Protein AF-A0AAV7K5H3-F1 (afdb_monomer_lite)

Secondary structure (DSSP, 8-state):
-HHHHHHTTSS-S--B-TTSPBPPEEEETTTTEEEEEE--GGG-EEEETTTTSTTTT--S-HHHHHHHHHHHHTT---HHHHHHHHT--HHHHHHHHHHHH--

Organism: NCBI:txid111878

Radius of gyration: 15.86 Å; chains: 1; bounding box: 35×27×41 Å

Sequence (103 aa):
MLTWFRKYGLLANVMRCTCRELIPEGPYPRHMSYIWRRTVACCKKTCSIRHGSFFEASNILFPIMFKFLYYWSEDLQAHMFLEKQLDWSPNTVVDWKNFMRDV

Structure (mmCIF, N/CA/C/O backbone):
data_AF-A0AAV7K5H3-F1
#
_entry.id   AF-A0AAV7K5H3-F1
#
loop_
_atom_site.group_PDB
_atom_site.id
_atom_site.type_symbol
_atom_site.label_atom_id
_atom_site.label_alt_id
_atom_sit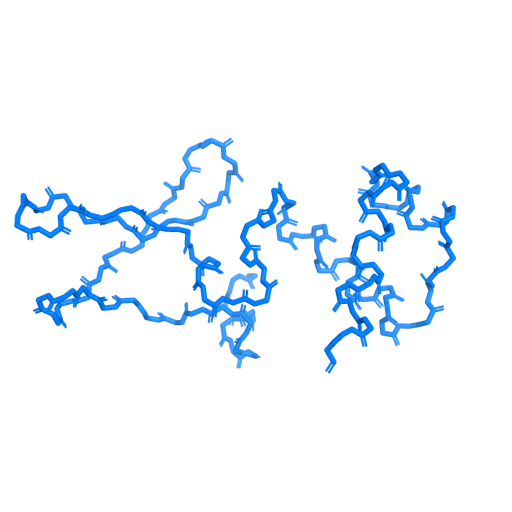e.label_comp_id
_atom_site.label_asym_id
_atom_site.label_entity_id
_atom_site.label_seq_id
_atom_site.pdbx_PDB_ins_code
_atom_site.Cartn_x
_atom_site.Cartn_y
_atom_site.Cartn_z
_atom_site.occupancy
_atom_site.B_iso_or_equiv
_atom_site.auth_seq_id
_atom_site.auth_comp_id
_atom_site.auth_asym_id
_atom_site.auth_atom_id
_atom_site.pdbx_PDB_model_num
ATOM 1 N N . MET A 1 1 ? 12.494 -10.062 7.025 1.00 56.97 1 MET A N 1
ATOM 2 C CA . MET A 1 1 ? 11.174 -9.417 6.821 1.00 56.97 1 MET A CA 1
ATOM 3 C C . MET A 1 1 ? 10.737 -9.468 5.354 1.00 56.97 1 MET A C 1
ATOM 5 O O . MET A 1 1 ? 9.693 -10.039 5.086 1.00 56.97 1 MET A O 1
ATOM 9 N N . LEU A 1 2 ? 11.533 -8.981 4.391 1.00 67.50 2 LEU A N 1
ATOM 10 C CA . LEU A 1 2 ? 11.190 -9.045 2.953 1.00 67.50 2 LEU A CA 1
ATOM 11 C C . LEU A 1 2 ? 10.973 -10.465 2.402 1.00 67.50 2 LEU A C 1
ATOM 13 O O . LEU A 1 2 ? 10.115 -10.672 1.551 1.00 67.50 2 LEU A O 1
ATOM 17 N N . THR A 1 3 ? 11.708 -11.448 2.923 1.00 70.56 3 THR A N 1
ATOM 18 C CA . THR A 1 3 ? 11.571 -12.869 2.563 1.00 70.56 3 THR A CA 1
ATOM 19 C C . THR A 1 3 ? 10.179 -13.434 2.853 1.00 70.56 3 THR A C 1
ATOM 21 O O . THR A 1 3 ? 9.683 -14.248 2.082 1.00 70.56 3 THR A O 1
ATOM 24 N N . TRP A 1 4 ? 9.519 -12.974 3.922 1.00 73.62 4 TRP A N 1
ATOM 25 C CA . TRP A 1 4 ? 8.156 -13.390 4.264 1.00 73.62 4 TRP A CA 1
ATOM 26 C C . TRP A 1 4 ? 7.157 -12.850 3.235 1.00 73.62 4 TRP A C 1
ATOM 28 O O . TRP A 1 4 ? 6.424 -13.622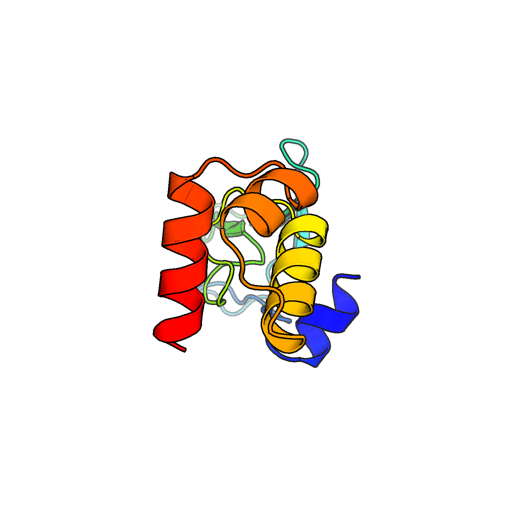 2.632 1.00 73.62 4 TRP A O 1
ATOM 38 N N . PHE A 1 5 ? 7.209 -11.549 2.932 1.00 72.06 5 PHE A N 1
ATOM 39 C CA . PHE A 1 5 ? 6.341 -10.931 1.920 1.00 72.06 5 PHE A CA 1
ATOM 40 C C . PHE A 1 5 ? 6.470 -11.590 0.541 1.00 72.06 5 PHE A C 1
ATOM 42 O O . PHE A 1 5 ? 5.481 -11.800 -0.152 1.00 72.06 5 PHE A O 1
ATOM 49 N N . ARG A 1 6 ? 7.695 -11.960 0.170 1.00 75.50 6 ARG A N 1
ATOM 50 C CA . ARG A 1 6 ? 8.014 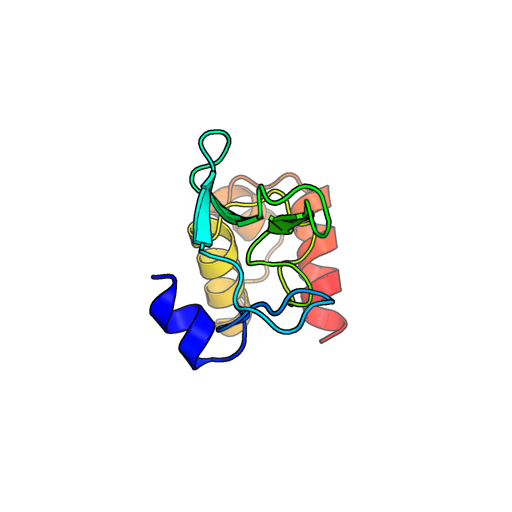-12.705 -1.050 1.00 75.50 6 ARG A CA 1
ATOM 51 C C . ARG A 1 6 ? 7.437 -14.119 -1.076 1.00 75.50 6 ARG A C 1
ATOM 53 O O . ARG A 1 6 ? 6.930 -14.550 -2.109 1.00 75.50 6 ARG A O 1
ATOM 60 N N . LYS A 1 7 ? 7.490 -14.827 0.058 1.00 78.06 7 LYS A N 1
ATOM 61 C CA . LYS A 1 7 ? 6.923 -16.175 0.212 1.00 78.06 7 LYS A CA 1
ATOM 62 C C . LYS A 1 7 ? 5.409 -16.184 -0.010 1.00 78.06 7 LYS A C 1
ATOM 64 O O . LYS A 1 7 ? 4.906 -17.107 -0.635 1.00 78.06 7 LYS A O 1
ATOM 69 N N . TYR A 1 8 ? 4.708 -15.158 0.469 1.00 75.94 8 TYR A N 1
ATOM 70 C CA . TYR A 1 8 ? 3.251 -15.035 0.337 1.00 75.94 8 TYR A CA 1
ATOM 71 C C . TYR A 1 8 ? 2.807 -14.269 -0.920 1.00 75.94 8 TYR A C 1
ATOM 73 O O . TYR A 1 8 ? 1.647 -13.892 -1.024 1.00 75.94 8 TYR A O 1
ATOM 81 N N . GLY A 1 9 ? 3.711 -14.012 -1.874 1.00 72.00 9 GLY A N 1
ATOM 82 C CA . GLY A 1 9 ? 3.367 -13.371 -3.150 1.00 72.00 9 GLY A CA 1
ATOM 83 C C . GLY A 1 9 ? 3.015 -11.881 -3.061 1.00 72.00 9 GLY A C 1
ATOM 84 O O . GLY A 1 9 ? 2.619 -11.287 -4.057 1.00 72.00 9 GLY A O 1
ATOM 85 N N . LEU A 1 10 ? 3.204 -11.246 -1.902 1.00 74.00 10 LEU A N 1
ATOM 86 C CA . LEU A 1 10 ? 2.895 -9.828 -1.683 1.00 74.00 10 LEU A CA 1
ATOM 87 C C . LEU A 1 10 ? 3.942 -8.879 -2.296 1.00 74.00 10 LEU A C 1
ATOM 89 O O . LEU A 1 10 ? 3.719 -7.671 -2.409 1.00 74.00 10 LEU A O 1
ATOM 93 N N . LEU A 1 11 ? 5.106 -9.416 -2.667 1.00 76.56 11 LEU A N 1
ATOM 94 C CA . LEU A 1 11 ? 6.174 -8.709 -3.366 1.00 76.56 11 LEU A CA 1
ATOM 95 C C . LEU A 1 11 ? 6.736 -9.563 -4.493 1.00 76.56 11 LEU A C 1
ATOM 97 O O . LEU A 1 11 ? 6.891 -10.777 -4.350 1.00 76.56 11 LEU A O 1
ATOM 101 N N . ALA A 1 12 ? 7.142 -8.902 -5.575 1.00 74.12 12 ALA A N 1
ATOM 102 C CA . ALA A 1 12 ? 7.842 -9.557 -6.664 1.00 74.12 12 ALA A CA 1
ATOM 103 C C . ALA A 1 12 ? 9.179 -10.148 -6.173 1.00 74.12 12 ALA A C 1
ATOM 105 O O . ALA A 1 12 ? 10.010 -9.472 -5.554 1.00 74.12 12 ALA A O 1
ATOM 106 N N . ASN A 1 13 ? 9.385 -11.430 -6.477 1.00 70.81 13 ASN A N 1
ATOM 107 C CA . ASN A 1 13 ? 10.644 -12.133 -6.223 1.00 70.81 13 ASN A CA 1
ATOM 108 C C . ASN A 1 13 ? 11.726 -11.756 -7.233 1.00 70.81 13 ASN A C 1
ATOM 110 O O . ASN A 1 13 ? 12.909 -11.745 -6.909 1.00 70.81 13 ASN A O 1
ATOM 114 N N . VAL A 1 14 ? 11.310 -11.467 -8.465 1.00 73.50 14 VAL A N 1
ATOM 115 C CA . VAL A 1 14 ? 12.200 -11.251 -9.596 1.00 73.50 14 VAL A CA 1
ATOM 116 C C . VAL A 1 14 ? 11.621 -10.159 -10.478 1.00 73.50 14 VAL A C 1
ATOM 118 O O . VAL A 1 14 ? 10.436 -10.200 -10.807 1.00 73.50 14 VAL A O 1
ATOM 121 N N . MET A 1 15 ? 12.466 -9.228 -10.920 1.00 74.06 15 MET A N 1
ATOM 122 C CA . MET A 1 15 ? 12.100 -8.261 -11.945 1.00 74.06 15 MET A CA 1
ATOM 123 C C . MET A 1 15 ? 12.974 -8.429 -13.183 1.00 74.06 15 MET A C 1
ATOM 125 O O . MET A 1 15 ? 14.205 -8.426 -13.106 1.00 74.06 15 MET A O 1
ATOM 129 N N . ARG A 1 16 ? 12.320 -8.587 -14.336 1.00 76.50 16 ARG A N 1
ATOM 130 C CA . ARG A 1 16 ? 12.981 -8.714 -15.636 1.00 76.50 16 ARG A CA 1
ATOM 131 C C . ARG A 1 16 ? 12.873 -7.410 -16.405 1.00 76.50 16 ARG A C 1
ATOM 133 O O . ARG A 1 16 ? 11.832 -6.754 -16.412 1.00 76.50 16 ARG A O 1
ATOM 140 N N . CYS A 1 17 ? 13.963 -7.041 -17.057 1.00 70.88 17 CYS A N 1
ATOM 141 C CA . CYS A 1 17 ? 13.977 -5.920 -17.979 1.00 70.88 17 CYS A CA 1
ATOM 142 C C . CYS A 1 17 ? 13.352 -6.313 -19.331 1.00 70.88 17 CYS A C 1
ATOM 144 O O . CYS A 1 17 ? 13.193 -7.495 -19.632 1.00 70.88 17 CYS A O 1
ATOM 146 N N . THR A 1 18 ? 13.057 -5.335 -20.187 1.00 72.88 18 THR A N 1
ATOM 147 C CA . THR A 1 18 ? 12.630 -5.553 -21.581 1.00 72.88 18 THR A CA 1
ATOM 148 C C . THR A 1 18 ? 13.646 -6.372 -22.382 1.00 72.88 18 THR A C 1
ATOM 150 O O . THR A 1 18 ? 13.260 -7.141 -23.256 1.00 72.88 18 THR A O 1
ATOM 153 N N . CYS A 1 19 ? 14.934 -6.306 -22.028 1.00 73.56 19 CYS A N 1
ATOM 154 C CA . CYS A 1 19 ? 15.981 -7.166 -22.590 1.00 73.56 19 CYS A CA 1
ATOM 155 C C . CYS A 1 19 ? 16.074 -8.564 -21.935 1.00 73.56 19 CYS A C 1
ATOM 157 O O . CYS A 1 19 ? 17.055 -9.269 -22.140 1.00 73.56 19 CYS A O 1
ATOM 159 N N . ARG A 1 20 ? 15.088 -8.954 -21.113 1.00 72.56 20 ARG A N 1
ATOM 160 C CA . ARG A 1 20 ? 14.949 -10.245 -20.402 1.00 72.56 20 ARG A CA 1
ATOM 161 C C . ARG A 1 20 ? 15.983 -10.562 -19.317 1.00 72.56 20 ARG A C 1
ATOM 163 O O . ARG A 1 20 ? 15.807 -11.557 -18.616 1.00 72.56 20 ARG A O 1
ATOM 170 N N . GLU A 1 21 ? 16.987 -9.717 -19.116 1.00 79.31 21 GLU A N 1
ATOM 171 C CA . GLU A 1 21 ? 17.922 -9.850 -17.995 1.00 79.31 21 GLU A CA 1
ATOM 172 C C . GLU A 1 21 ? 17.293 -9.470 -16.649 1.00 79.31 21 GLU A C 1
ATOM 174 O O . GLU A 1 21 ? 16.360 -8.659 -16.571 1.00 79.31 21 GLU A O 1
ATOM 179 N N . LEU A 1 22 ? 17.848 -10.055 -15.587 1.00 78.25 22 LEU A N 1
ATOM 180 C CA . LEU A 1 22 ? 17.491 -9.762 -14.204 1.00 78.25 22 LEU A CA 1
ATOM 181 C C . LEU A 1 22 ? 17.993 -8.371 -13.815 1.00 78.25 22 LEU A C 1
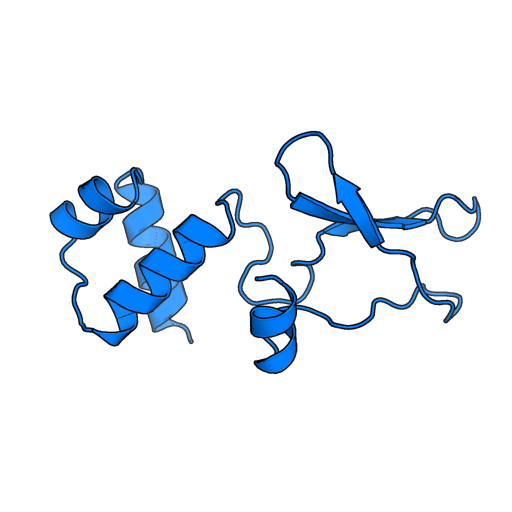ATOM 183 O O . LEU A 1 22 ? 19.142 -8.010 -14.071 1.00 78.25 22 LEU A O 1
ATOM 187 N N . ILE A 1 23 ? 17.125 -7.584 -13.185 1.00 80.12 23 ILE A N 1
ATOM 188 C CA . ILE A 1 23 ? 17.512 -6.298 -12.608 1.00 80.12 23 ILE A CA 1
ATOM 189 C C . ILE A 1 23 ? 18.010 -6.564 -11.182 1.00 80.12 23 ILE A C 1
ATOM 191 O O . ILE A 1 23 ? 17.288 -7.210 -10.427 1.00 80.12 23 ILE A O 1
ATOM 195 N N . PRO A 1 24 ? 19.206 -6.095 -10.784 1.00 79.50 24 PRO A N 1
ATOM 196 C CA . PRO A 1 24 ? 19.653 -6.232 -9.405 1.00 79.50 24 PRO A CA 1
ATOM 197 C C . PRO A 1 24 ? 18.823 -5.337 -8.475 1.00 79.50 24 PRO A C 1
ATOM 199 O O . PRO A 1 24 ? 18.441 -4.211 -8.823 1.00 79.50 24 PRO A O 1
ATOM 202 N N . GLU A 1 25 ? 18.547 -5.850 -7.280 1.00 81.00 25 GLU A N 1
ATOM 203 C CA . GLU A 1 25 ? 17.956 -5.074 -6.195 1.00 81.00 25 GLU A CA 1
ATOM 204 C C . GLU A 1 25 ? 19.035 -4.321 -5.419 1.00 81.00 25 GLU A C 1
ATOM 206 O O . GLU A 1 25 ? 20.158 -4.796 -5.252 1.00 81.00 25 GLU A O 1
ATOM 211 N N . GLY A 1 26 ? 18.688 -3.136 -4.930 1.00 78.31 26 GLY A N 1
ATOM 212 C CA . GLY A 1 26 ? 19.560 -2.354 -4.068 1.00 78.31 26 GLY A CA 1
ATOM 213 C C . GLY A 1 26 ? 18.772 -1.531 -3.053 1.00 78.31 26 GLY A C 1
ATOM 214 O O . GLY A 1 26 ? 17.593 -1.227 -3.278 1.00 78.31 26 GLY A O 1
ATOM 215 N N . PRO A 1 27 ? 19.409 -1.154 -1.933 1.00 75.19 27 PRO A N 1
ATOM 216 C CA . PRO A 1 27 ? 18.801 -0.267 -0.957 1.00 75.19 27 PRO A CA 1
ATOM 217 C C . PRO A 1 27 ? 18.575 1.119 -1.571 1.00 75.19 27 PRO A C 1
ATOM 219 O O . PRO A 1 27 ? 19.432 1.670 -2.267 1.00 75.19 27 PRO A O 1
ATOM 222 N N . TYR A 1 28 ? 17.411 1.699 -1.298 1.00 73.19 28 TYR A N 1
ATOM 223 C CA . TYR A 1 28 ? 17.076 3.066 -1.657 1.00 73.19 28 TYR A CA 1
ATOM 224 C C . TYR A 1 28 ? 17.297 3.980 -0.446 1.00 73.19 28 TYR A C 1
ATOM 226 O O . TYR A 1 28 ? 16.608 3.840 0.570 1.00 73.19 28 TYR A O 1
ATOM 234 N N . PRO A 1 29 ? 18.225 4.947 -0.537 1.00 62.78 29 PRO A N 1
ATOM 235 C CA . PRO A 1 29 ? 18.697 5.698 0.627 1.00 62.78 29 PRO A CA 1
ATOM 236 C C . PRO A 1 29 ? 17.629 6.600 1.255 1.00 62.78 29 PRO A C 1
ATOM 238 O O . PRO A 1 29 ? 17.764 6.992 2.406 1.00 62.78 29 PRO A O 1
ATOM 241 N N . ARG A 1 30 ? 16.561 6.933 0.521 1.00 60.56 30 ARG A N 1
ATOM 242 C CA . ARG A 1 30 ? 15.606 7.964 0.941 1.00 60.56 30 ARG A CA 1
ATOM 243 C C . ARG A 1 30 ? 14.537 7.468 1.929 1.00 60.56 30 ARG A C 1
ATOM 245 O O . ARG A 1 30 ? 13.984 8.289 2.645 1.00 60.56 30 ARG A O 1
ATOM 252 N N . HIS A 1 31 ? 14.253 6.159 1.986 1.00 58.41 31 HIS A N 1
ATOM 253 C CA . HIS A 1 31 ? 13.131 5.618 2.783 1.00 58.41 31 HIS A CA 1
ATOM 254 C C . HIS A 1 31 ? 13.363 4.217 3.381 1.00 58.41 31 HIS A C 1
ATOM 256 O O . HIS A 1 31 ? 12.392 3.524 3.676 1.00 58.41 31 HIS A O 1
ATOM 262 N N . MET A 1 32 ? 14.614 3.742 3.500 1.00 57.34 32 MET A N 1
ATOM 263 C CA . MET A 1 32 ? 14.900 2.331 3.856 1.00 57.34 32 MET A CA 1
ATOM 264 C C . MET A 1 32 ? 14.106 1.324 2.993 1.00 57.34 32 MET A C 1
ATOM 266 O O . MET A 1 32 ? 13.793 0.208 3.409 1.00 57.34 32 MET A O 1
ATOM 270 N N . SER A 1 33 ? 13.737 1.737 1.782 1.00 66.81 33 SER A N 1
ATOM 271 C CA . SER A 1 33 ? 13.017 0.915 0.822 1.00 66.81 33 SER A CA 1
ATOM 272 C C . SER A 1 33 ? 14.016 0.242 -0.111 1.00 66.81 33 SER A C 1
ATOM 274 O O . SER A 1 33 ? 15.198 0.575 -0.124 1.00 66.81 33 SER A O 1
ATOM 276 N N . TYR A 1 34 ? 13.563 -0.742 -0.878 1.00 78.00 34 TYR A N 1
ATOM 277 C CA . TYR A 1 34 ? 14.395 -1.420 -1.867 1.00 78.00 34 TYR A CA 1
ATOM 278 C C . TYR A 1 34 ? 13.893 -1.052 -3.257 1.00 78.00 34 TYR A C 1
ATOM 280 O O . TYR A 1 34 ? 12.690 -0.873 -3.476 1.00 78.00 34 TYR A O 1
ATOM 288 N N . ILE A 1 35 ? 14.818 -0.930 -4.201 1.00 83.12 35 ILE A N 1
ATOM 289 C CA . ILE A 1 35 ? 14.510 -0.643 -5.598 1.00 83.12 35 ILE A CA 1
ATOM 290 C C . ILE A 1 35 ? 15.187 -1.657 -6.507 1.00 83.12 35 ILE A C 1
ATOM 292 O O . ILE A 1 35 ? 16.303 -2.105 -6.253 1.00 83.12 35 ILE A O 1
ATOM 296 N N . TRP A 1 36 ? 14.519 -1.957 -7.608 1.00 82.38 36 TRP A N 1
ATOM 297 C CA . TRP A 1 36 ? 15.119 -2.566 -8.779 1.00 82.38 36 TRP A CA 1
ATOM 298 C C . TRP A 1 36 ? 15.746 -1.448 -9.603 1.00 82.38 36 TRP A C 1
ATOM 300 O O . TRP A 1 36 ? 15.034 -0.556 -10.083 1.00 82.38 36 TRP A O 1
ATOM 310 N N . ARG A 1 37 ? 17.074 -1.465 -9.747 1.00 81.25 37 ARG A N 1
ATOM 311 C CA . ARG A 1 37 ? 17.801 -0.434 -10.494 1.00 81.25 37 ARG A CA 1
ATOM 312 C C . ARG A 1 37 ? 18.680 -1.058 -11.559 1.00 81.25 37 ARG A C 1
ATOM 314 O O . ARG A 1 37 ? 19.575 -1.839 -11.261 1.00 81.25 37 ARG A O 1
ATOM 321 N N . ARG A 1 38 ? 18.493 -0.613 -12.799 1.00 80.38 38 ARG A N 1
ATOM 322 C CA . ARG A 1 38 ? 19.408 -0.901 -13.905 1.00 80.38 38 ARG A CA 1
ATOM 323 C C . ARG A 1 38 ? 20.000 0.391 -14.447 1.00 80.38 38 ARG A C 1
ATOM 325 O O . ARG A 1 38 ? 19.279 1.352 -14.707 1.00 80.38 38 ARG A O 1
ATOM 332 N N . THR A 1 39 ? 21.320 0.416 -14.599 1.00 77.62 39 THR A N 1
ATOM 333 C CA . THR A 1 39 ? 22.094 1.593 -15.034 1.00 77.62 39 THR A CA 1
ATOM 334 C C . THR A 1 39 ? 22.507 1.546 -16.505 1.00 77.62 39 THR A C 1
ATOM 336 O O . THR A 1 39 ? 22.963 2.559 -17.027 1.00 77.62 39 THR A O 1
ATOM 339 N N . VAL A 1 40 ? 22.318 0.410 -17.183 1.00 80.12 40 VAL A N 1
ATOM 340 C CA . VAL A 1 40 ? 22.664 0.225 -18.600 1.00 80.12 40 VAL A CA 1
ATOM 341 C C . VAL A 1 40 ? 21.808 1.140 -19.481 1.00 80.12 40 VAL A C 1
ATOM 343 O O . VAL A 1 40 ? 20.583 1.120 -19.376 1.00 80.12 40 VAL A O 1
ATOM 346 N N . ALA A 1 41 ? 22.442 1.917 -20.365 1.00 75.62 41 ALA A N 1
ATOM 347 C CA . ALA A 1 41 ? 21.790 2.965 -21.159 1.00 75.62 41 ALA A CA 1
ATOM 348 C C . ALA A 1 41 ? 20.596 2.465 -21.992 1.00 75.62 41 ALA A C 1
ATOM 350 O O . ALA A 1 41 ? 19.566 3.131 -22.036 1.00 75.62 41 ALA A O 1
ATOM 351 N N . CYS A 1 42 ? 20.684 1.264 -22.576 1.00 73.81 42 CYS A N 1
ATOM 352 C CA . CYS A 1 42 ? 19.615 0.685 -23.398 1.00 73.81 42 CYS A CA 1
ATOM 353 C C . CYS A 1 42 ? 18.355 0.284 -22.610 1.00 73.81 42 CYS A C 1
ATOM 355 O O . CYS A 1 42 ? 17.343 -0.074 -23.204 1.00 73.81 42 CYS A O 1
ATOM 357 N N . CYS A 1 43 ? 18.416 0.284 -21.277 1.00 72.44 43 CYS A N 1
ATOM 358 C CA . CYS A 1 43 ? 17.416 -0.328 -20.407 1.00 72.44 43 CYS A CA 1
ATOM 359 C C . CYS A 1 43 ? 17.382 0.328 -19.016 1.00 72.44 43 CYS A C 1
ATOM 361 O O . CYS A 1 43 ? 17.105 -0.328 -18.004 1.00 72.44 43 CYS A O 1
ATOM 363 N N . LYS A 1 44 ? 17.722 1.617 -18.948 1.00 78.25 44 LYS A N 1
ATOM 364 C CA . LYS A 1 44 ? 17.817 2.361 -17.695 1.00 78.25 44 LYS A CA 1
ATOM 365 C C . LYS A 1 44 ? 16.429 2.457 -17.069 1.00 78.25 44 LYS A C 1
ATOM 367 O O . LYS A 1 44 ? 15.569 3.185 -17.558 1.00 78.25 44 LYS A O 1
ATOM 372 N N . LYS A 1 45 ? 16.212 1.717 -15.983 1.00 77.38 45 LYS A N 1
ATOM 373 C CA . LYS A 1 45 ? 14.938 1.684 -15.262 1.00 77.38 45 LYS A CA 1
ATOM 374 C C . LYS A 1 45 ? 15.201 1.633 -13.765 1.00 77.38 45 LYS A C 1
ATOM 376 O O . LYS A 1 45 ? 16.060 0.882 -13.301 1.00 77.38 45 LYS A O 1
ATOM 381 N N . THR A 1 46 ? 14.440 2.435 -13.033 1.00 79.38 46 THR A N 1
ATOM 382 C CA . THR A 1 46 ? 14.374 2.402 -11.575 1.00 79.38 46 THR A CA 1
ATOM 383 C C . THR A 1 46 ? 12.922 2.192 -11.198 1.00 79.38 46 THR A C 1
ATOM 385 O O . THR A 1 46 ? 12.058 2.94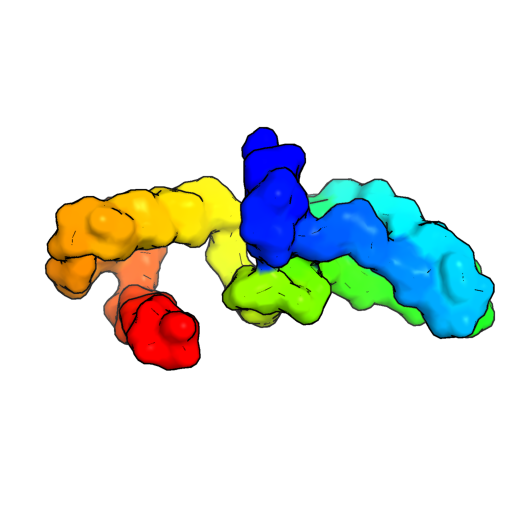5 -11.637 1.00 79.38 46 THR A O 1
ATOM 388 N N . CYS A 1 47 ? 12.647 1.168 -10.407 1.00 78.31 47 CYS A N 1
ATOM 389 C CA . CYS A 1 47 ? 11.297 0.849 -9.962 1.00 78.31 47 CYS A CA 1
ATOM 390 C C . CYS A 1 47 ? 11.339 0.300 -8.539 1.00 78.31 47 CYS A C 1
ATOM 392 O O . CYS A 1 47 ? 12.327 -0.300 -8.120 1.00 78.31 47 CYS A O 1
ATOM 394 N N . SER A 1 48 ? 10.278 0.549 -7.776 1.00 78.75 48 SER A N 1
ATOM 395 C CA . SER A 1 48 ? 10.147 0.021 -6.417 1.00 78.75 48 SER A CA 1
ATOM 396 C C . SER A 1 48 ? 10.005 -1.498 -6.450 1.00 78.75 48 SER A C 1
ATOM 398 O O . SER A 1 48 ? 9.381 -2.035 -7.365 1.00 78.75 48 SER A O 1
ATOM 400 N N . ILE A 1 49 ? 10.493 -2.195 -5.419 1.00 79.62 49 ILE A N 1
ATOM 401 C CA . ILE A 1 49 ? 10.189 -3.627 -5.242 1.00 79.62 49 ILE A CA 1
ATOM 402 C C . ILE A 1 49 ? 8.690 -3.916 -5.066 1.00 79.62 49 ILE A C 1
ATOM 404 O O . ILE A 1 49 ? 8.272 -5.063 -5.185 1.00 79.62 49 ILE A O 1
ATOM 408 N N . ARG A 1 50 ? 7.900 -2.874 -4.780 1.00 76.88 50 ARG A N 1
ATOM 409 C CA . ARG A 1 50 ? 6.438 -2.909 -4.639 1.00 76.88 50 ARG A CA 1
ATOM 410 C C . ARG A 1 50 ? 5.692 -2.794 -5.968 1.00 76.88 50 ARG A C 1
ATOM 412 O O . ARG A 1 50 ? 4.477 -2.886 -5.977 1.00 76.88 50 ARG A O 1
ATOM 419 N N . HIS A 1 51 ? 6.390 -2.511 -7.065 1.00 78.00 51 HIS A N 1
ATOM 420 C CA . HIS A 1 51 ? 5.746 -2.331 -8.363 1.00 78.00 51 HIS A CA 1
ATOM 421 C C . HIS A 1 51 ? 5.065 -3.631 -8.814 1.00 78.00 51 HIS A C 1
ATOM 423 O O . HIS A 1 51 ? 5.695 -4.690 -8.778 1.00 78.00 51 HIS A O 1
ATOM 429 N N . GLY A 1 52 ? 3.801 -3.545 -9.233 1.00 71.00 52 GLY A N 1
ATOM 430 C CA . GLY A 1 52 ? 2.965 -4.691 -9.584 1.00 71.00 52 GLY A CA 1
ATOM 431 C C . GLY A 1 52 ? 2.489 -5.510 -8.382 1.00 71.00 52 GLY A C 1
ATOM 432 O O . GLY A 1 52 ? 2.158 -6.682 -8.548 1.00 71.00 52 GLY A O 1
ATOM 433 N N . SER A 1 53 ? 2.511 -4.944 -7.173 1.00 76.56 53 SER A N 1
ATOM 434 C CA . SER A 1 53 ? 2.061 -5.612 -5.950 1.00 76.56 53 SER A CA 1
ATOM 435 C C . SER A 1 53 ? 1.000 -4.788 -5.225 1.00 76.56 53 SER A C 1
ATOM 437 O O . SER A 1 53 ? 0.823 -3.605 -5.502 1.00 76.56 53 SER A O 1
ATOM 439 N N . PHE A 1 54 ? 0.315 -5.401 -4.256 1.00 73.19 54 PHE A N 1
ATOM 440 C CA . PHE A 1 54 ? -0.688 -4.721 -3.427 1.00 73.19 54 PHE A CA 1
ATOM 441 C C . PHE A 1 54 ? -0.152 -3.449 -2.739 1.00 73.19 54 PHE A C 1
ATOM 443 O O . PHE A 1 54 ? -0.899 -2.522 -2.454 1.00 73.19 54 PHE A O 1
ATOM 450 N N . PHE A 1 55 ? 1.161 -3.369 -2.500 1.00 76.31 55 PHE A N 1
ATOM 451 C CA . PHE A 1 55 ? 1.796 -2.218 -1.854 1.00 76.31 55 PHE A CA 1
ATOM 452 C C . PHE A 1 55 ? 2.276 -1.146 -2.841 1.00 76.31 55 PHE A C 1
ATOM 454 O O . PHE A 1 55 ? 3.054 -0.262 -2.459 1.00 76.31 55 PHE A O 1
ATOM 461 N N . GLU A 1 56 ? 1.899 -1.242 -4.114 1.00 76.81 56 GLU A N 1
ATOM 462 C CA . GLU A 1 56 ? 2.295 -0.278 -5.131 1.00 76.81 56 GLU A CA 1
ATOM 463 C C . GLU A 1 56 ? 1.852 1.149 -4.762 1.00 76.81 56 GLU A C 1
ATOM 465 O O . GLU A 1 56 ? 0.826 1.358 -4.125 1.00 76.81 56 GLU A O 1
ATOM 470 N N . ALA A 1 57 ? 2.683 2.139 -5.107 1.00 71.56 57 ALA A N 1
ATOM 471 C CA . ALA A 1 57 ? 2.470 3.573 -4.863 1.00 71.56 57 ALA A CA 1
ATOM 472 C C . ALA A 1 57 ? 2.279 4.021 -3.396 1.00 71.56 57 ALA A C 1
ATOM 474 O O . ALA A 1 57 ? 2.238 5.220 -3.129 1.00 71.56 57 ALA A O 1
ATOM 475 N N . SER A 1 58 ? 2.238 3.107 -2.425 1.00 77.56 58 SER A N 1
ATOM 476 C CA . SER A 1 58 ? 2.113 3.495 -1.027 1.00 77.56 58 SER A CA 1
ATOM 477 C C . SER A 1 58 ? 3.427 4.052 -0.478 1.00 77.56 58 SER A C 1
ATOM 479 O O . SER A 1 58 ? 4.481 3.409 -0.547 1.00 77.56 58 SER A O 1
ATOM 481 N N . ASN A 1 59 ? 3.347 5.232 0.139 1.00 76.12 59 ASN A N 1
ATOM 482 C CA . ASN A 1 59 ? 4.468 5.898 0.810 1.00 76.12 59 ASN A CA 1
ATOM 483 C C . ASN A 1 59 ? 4.728 5.372 2.233 1.00 76.12 59 ASN A C 1
ATOM 485 O O . ASN A 1 59 ? 5.603 5.876 2.932 1.00 76.12 59 ASN A O 1
ATOM 489 N N . ILE A 1 60 ? 3.995 4.344 2.670 1.00 82.31 60 ILE A N 1
ATOM 490 C CA . ILE A 1 60 ? 4.079 3.821 4.036 1.00 82.31 60 ILE A CA 1
ATOM 491 C C . ILE A 1 60 ? 5.212 2.795 4.158 1.00 82.31 60 ILE A C 1
ATOM 493 O O . ILE A 1 60 ? 5.516 2.045 3.226 1.00 82.31 60 ILE A O 1
ATOM 497 N N . LEU A 1 61 ? 5.877 2.742 5.311 1.00 80.38 61 LEU A N 1
ATOM 498 C CA . LEU A 1 61 ? 6.928 1.761 5.580 1.00 80.38 61 LEU A CA 1
ATOM 499 C C . LEU A 1 61 ? 6.344 0.349 5.748 1.00 80.38 61 LEU A C 1
ATOM 501 O O . LEU A 1 61 ? 5.309 0.169 6.386 1.00 80.38 61 LEU A O 1
ATOM 505 N N . PHE A 1 62 ? 7.051 -0.670 5.245 1.00 77.88 62 PHE A N 1
ATOM 506 C CA . PHE A 1 62 ? 6.610 -2.075 5.320 1.00 77.88 62 PHE A CA 1
ATOM 507 C C . PHE A 1 62 ? 6.204 -2.553 6.725 1.00 77.88 62 PHE A C 1
ATOM 509 O O . PHE A 1 62 ? 5.177 -3.220 6.827 1.00 77.88 62 PHE A O 1
ATOM 516 N N . PRO A 1 63 ? 6.938 -2.231 7.812 1.00 82.00 63 PRO A N 1
ATOM 517 C CA . PRO A 1 63 ? 6.539 -2.655 9.152 1.00 82.00 63 PRO A CA 1
ATOM 518 C C . PRO A 1 63 ? 5.187 -2.081 9.586 1.00 82.00 63 PRO A C 1
ATOM 520 O O . PRO A 1 63 ? 4.430 -2.755 10.276 1.00 82.00 63 PRO A O 1
ATOM 523 N N . ILE A 1 64 ? 4.872 -0.851 9.172 1.00 86.12 64 ILE A N 1
ATOM 524 C CA . ILE A 1 64 ? 3.613 -0.184 9.522 1.00 86.12 64 ILE A CA 1
ATOM 525 C C . ILE A 1 64 ? 2.461 -0.802 8.723 1.00 86.12 64 ILE A C 1
ATOM 527 O O . ILE A 1 64 ? 1.427 -1.130 9.293 1.00 86.12 64 ILE A O 1
ATOM 531 N N . MET A 1 65 ? 2.677 -1.068 7.430 1.00 85.81 65 MET A N 1
ATOM 532 C CA . MET A 1 65 ? 1.720 -1.807 6.595 1.00 85.81 65 MET A CA 1
ATOM 533 C C . MET A 1 65 ? 1.418 -3.195 7.177 1.00 85.81 65 MET A C 1
ATOM 535 O O . MET A 1 65 ? 0.269 -3.616 7.225 1.00 85.81 65 MET A O 1
ATOM 539 N N . PHE A 1 66 ? 2.446 -3.903 7.658 1.00 85.06 66 PHE A N 1
ATOM 540 C CA . PHE A 1 66 ? 2.280 -5.219 8.274 1.00 85.06 66 PHE A CA 1
ATOM 541 C C . PHE A 1 66 ? 1.452 -5.160 9.560 1.00 85.06 66 PHE A C 1
ATOM 543 O O . PHE A 1 66 ? 0.572 -5.993 9.755 1.00 85.06 66 PHE A O 1
ATOM 550 N N . LYS A 1 67 ? 1.699 -4.161 10.418 1.00 90.06 67 LYS A N 1
ATOM 551 C CA . LYS A 1 67 ? 0.880 -3.935 11.617 1.00 90.06 67 LYS A CA 1
ATOM 552 C C . LYS A 1 67 ? -0.580 -3.683 11.257 1.00 90.06 67 LYS A C 1
ATOM 554 O O . LYS A 1 67 ? -1.454 -4.267 11.881 1.00 90.06 67 LYS A O 1
ATOM 559 N N . PHE A 1 68 ? -0.836 -2.863 10.239 1.00 90.94 68 PHE A N 1
ATOM 560 C CA . PHE A 1 68 ? -2.194 -2.634 9.754 1.00 90.94 68 PHE A CA 1
ATOM 561 C C . PHE A 1 68 ? -2.865 -3.936 9.298 1.00 90.94 68 PHE A C 1
ATOM 563 O O . PHE A 1 68 ? -3.973 -4.220 9.736 1.00 90.94 68 PHE A O 1
ATOM 570 N N . LEU A 1 69 ? -2.186 -4.752 8.483 1.00 89.06 69 LEU A N 1
ATOM 571 C CA . LEU A 1 69 ? -2.719 -6.042 8.024 1.00 89.06 69 LEU A CA 1
ATOM 572 C C . LEU A 1 69 ? -3.029 -6.990 9.188 1.00 89.06 69 LEU A C 1
ATOM 574 O O . LEU A 1 69 ? -4.055 -7.659 9.169 1.00 89.06 69 LEU A O 1
ATOM 578 N N . TYR A 1 70 ? -2.169 -7.012 10.207 1.00 90.81 70 TYR A N 1
ATOM 579 C CA . TYR A 1 70 ? -2.398 -7.782 11.426 1.00 90.81 70 TYR A CA 1
ATOM 580 C C . TYR A 1 70 ? -3.633 -7.290 12.197 1.00 90.81 70 TYR A C 1
ATOM 582 O O . TYR A 1 70 ? -4.482 -8.084 12.586 1.00 90.81 70 TYR A O 1
ATOM 590 N N . TYR A 1 71 ? -3.786 -5.976 12.389 1.00 92.56 71 TYR A N 1
ATOM 591 C CA . TYR A 1 71 ? -4.985 -5.433 13.035 1.00 92.56 71 TYR A CA 1
ATOM 592 C C . TYR A 1 71 ? -6.247 -5.700 12.216 1.00 92.56 71 TYR A C 1
ATOM 594 O O . TYR A 1 71 ? -7.293 -5.994 12.785 1.00 92.56 71 TYR A O 1
ATOM 602 N N . TRP A 1 72 ? -6.145 -5.643 10.889 1.00 90.62 72 TRP A N 1
ATOM 603 C CA . TRP A 1 72 ? -7.247 -5.971 9.999 1.00 90.62 72 TRP A CA 1
ATOM 604 C C . TRP A 1 72 ? -7.691 -7.430 10.142 1.00 90.62 72 TRP A C 1
ATOM 606 O O . TRP A 1 72 ? -8.893 -7.677 10.220 1.00 90.62 72 TRP A O 1
ATOM 616 N N . SER A 1 73 ? -6.750 -8.382 10.213 1.00 89.88 73 SER A N 1
ATOM 617 C CA . SER A 1 73 ? -7.067 -9.811 10.365 1.00 89.88 73 SER A CA 1
ATOM 618 C C . SER A 1 73 ? -7.679 -10.166 11.719 1.00 89.88 73 SER A C 1
ATOM 620 O O . SER A 1 73 ? -8.429 -11.130 11.803 1.00 89.88 73 SER A O 1
ATOM 622 N N . GLU A 1 74 ? -7.386 -9.385 12.759 1.00 92.75 74 GLU A N 1
ATOM 623 C CA . GLU A 1 74 ? -7.943 -9.544 14.111 1.00 92.75 74 GLU A CA 1
ATOM 624 C C . GLU A 1 74 ? -9.246 -8.742 14.321 1.00 92.75 74 GLU A C 1
ATOM 626 O O . GLU A 1 74 ? -9.696 -8.569 15.450 1.00 92.75 74 GLU A O 1
ATOM 631 N N . ASP A 1 75 ? -9.831 -8.194 13.249 1.00 90.56 75 ASP A N 1
ATOM 632 C CA . ASP A 1 75 ? -11.024 -7.331 13.274 1.00 90.56 75 ASP A CA 1
ATOM 633 C C . ASP A 1 75 ? -10.878 -6.061 14.153 1.00 90.56 75 ASP A C 1
ATOM 635 O O . ASP A 1 75 ? -11.839 -5.400 14.552 1.00 90.56 75 ASP A O 1
ATOM 639 N N . LEU A 1 76 ? -9.636 -5.635 14.409 1.00 91.62 76 LEU A N 1
ATOM 640 C CA . LEU A 1 76 ? -9.286 -4.425 15.159 1.00 91.62 76 LEU A CA 1
ATOM 641 C C . LEU A 1 76 ? -9.283 -3.193 14.241 1.00 91.62 76 LEU A C 1
ATOM 643 O O . LEU A 1 76 ? -8.282 -2.492 14.082 1.00 91.62 76 LEU A O 1
ATOM 647 N N . GLN A 1 77 ? -10.426 -2.922 13.614 1.00 89.06 77 GLN A N 1
ATOM 648 C CA . GLN A 1 77 ? -10.548 -1.945 12.524 1.00 89.06 77 GLN A CA 1
ATOM 649 C C . GLN A 1 77 ? -11.119 -0.584 12.956 1.00 89.06 77 GLN A C 1
ATOM 651 O O . GLN A 1 77 ? -11.507 0.238 12.110 1.00 89.06 77 GLN A O 1
ATOM 656 N N . ALA A 1 78 ? -11.219 -0.332 14.265 1.00 92.00 78 ALA A N 1
ATOM 657 C CA . ALA A 1 78 ? -11.734 0.926 14.796 1.00 92.00 78 ALA A CA 1
ATOM 658 C C . ALA A 1 78 ? -10.865 2.107 14.329 1.00 92.00 78 ALA A C 1
ATOM 660 O O . ALA A 1 78 ? -9.642 2.078 14.437 1.00 92.00 78 ALA A O 1
ATOM 661 N N . HIS A 1 79 ? -11.502 3.160 13.810 1.00 89.81 79 HIS A N 1
ATOM 662 C CA . HIS A 1 79 ? -10.802 4.262 13.137 1.00 89.81 79 HIS A CA 1
ATOM 663 C C . HIS A 1 79 ? -9.776 4.948 14.052 1.00 89.81 79 HIS A C 1
ATOM 665 O O . HIS A 1 79 ? -8.586 4.946 13.753 1.00 89.81 79 HIS A O 1
ATOM 671 N N . MET A 1 80 ? -10.219 5.395 15.233 1.00 90.25 80 MET A N 1
ATOM 672 C CA . MET A 1 80 ? -9.358 6.019 16.249 1.00 90.25 80 MET A CA 1
ATOM 673 C C . MET A 1 80 ? -8.246 5.088 16.759 1.00 90.25 80 MET A C 1
ATOM 675 O O . MET A 1 80 ? -7.180 5.549 17.162 1.00 90.25 80 MET A O 1
ATOM 679 N N . PHE A 1 81 ? -8.484 3.771 16.761 1.00 92.31 81 PHE A N 1
ATOM 680 C CA . PHE A 1 81 ? -7.465 2.798 17.148 1.00 92.31 81 PHE A CA 1
ATOM 681 C C . PHE A 1 81 ? -6.346 2.748 16.104 1.00 92.31 81 PHE A C 1
ATOM 683 O O . PHE A 1 81 ? -5.176 2.853 16.463 1.00 92.31 81 PHE A O 1
ATOM 690 N N . LEU A 1 82 ? -6.702 2.644 14.822 1.00 92.38 82 LEU A N 1
ATOM 691 C CA . LEU A 1 82 ? -5.740 2.571 13.725 1.00 92.38 82 LEU A CA 1
ATOM 692 C C . LEU A 1 82 ? -4.928 3.861 13.583 1.00 92.38 82 LEU A C 1
ATOM 694 O O . LEU A 1 82 ? -3.709 3.774 13.461 1.00 92.38 82 LEU A O 1
ATOM 698 N N . GLU A 1 83 ? -5.564 5.033 13.675 1.00 92.00 83 GLU A N 1
ATOM 699 C CA . GLU A 1 83 ? -4.857 6.324 13.680 1.00 92.00 83 GLU A CA 1
ATOM 700 C C . GLU A 1 83 ? -3.784 6.360 14.770 1.00 92.00 83 GLU A C 1
ATOM 702 O O . GLU A 1 83 ? -2.619 6.638 14.495 1.00 92.00 83 GLU A O 1
ATOM 707 N N . LYS A 1 84 ? -4.153 5.990 16.003 1.00 92.69 84 LYS A N 1
ATOM 708 C CA . LYS A 1 84 ? -3.249 6.033 17.155 1.00 92.69 84 LYS A CA 1
ATOM 709 C C . LYS A 1 84 ? -2.130 4.991 17.084 1.00 92.69 84 LYS A C 1
ATOM 711 O O . LYS A 1 84 ? -1.007 5.282 17.481 1.00 92.69 84 LYS A O 1
ATOM 716 N N . GLN A 1 85 ? -2.426 3.766 16.648 1.00 92.00 85 GLN A N 1
ATOM 717 C CA . GLN A 1 85 ? -1.443 2.673 16.633 1.00 92.00 85 GLN A CA 1
ATOM 718 C C . GLN A 1 85 ? -0.478 2.746 15.449 1.00 92.00 85 GLN A C 1
ATOM 720 O O . GLN A 1 85 ? 0.656 2.269 15.546 1.00 92.00 85 GLN A O 1
ATOM 725 N N . LEU A 1 86 ? -0.933 3.295 14.323 1.00 90.25 86 LEU A N 1
ATOM 726 C CA . LEU A 1 86 ? -0.159 3.355 13.084 1.00 90.25 86 LEU A CA 1
ATOM 727 C C . LEU A 1 86 ? 0.424 4.740 12.812 1.00 90.25 86 LEU A C 1
ATOM 729 O O . LEU A 1 86 ? 1.243 4.857 11.902 1.00 90.25 86 LEU A O 1
ATOM 733 N N . ASP A 1 87 ? 0.033 5.744 13.603 1.00 91.19 87 ASP A N 1
ATOM 734 C CA . ASP A 1 87 ? 0.364 7.156 13.391 1.00 91.19 87 ASP A CA 1
ATOM 735 C C . ASP A 1 87 ? -0.035 7.609 11.976 1.00 91.19 87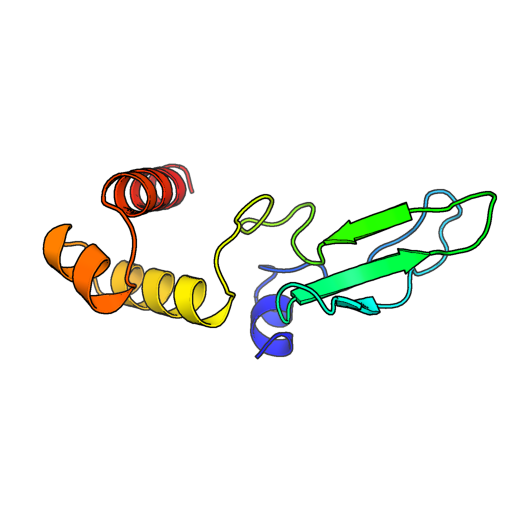 ASP A C 1
ATOM 737 O O . ASP A 1 87 ? 0.727 8.210 11.219 1.00 91.19 87 ASP A O 1
ATOM 741 N N . TRP A 1 88 ? -1.235 7.197 11.564 1.00 91.31 88 TRP A N 1
ATOM 742 C CA . TRP A 1 88 ? -1.789 7.503 10.249 1.00 91.31 88 TRP A CA 1
ATOM 743 C C . TRP A 1 88 ? -2.758 8.666 10.343 1.00 91.31 88 TRP A C 1
ATOM 745 O O . TRP A 1 88 ? -3.547 8.758 11.281 1.00 91.31 88 TRP A O 1
ATOM 755 N N . SER A 1 89 ? -2.747 9.521 9.320 1.00 90.56 89 SER A N 1
ATOM 756 C CA . SER A 1 89 ? -3.805 10.515 9.168 1.00 90.56 89 SER A CA 1
ATOM 757 C C . SER A 1 89 ? -5.159 9.828 8.939 1.00 90.56 89 SER A C 1
ATOM 759 O O . SER A 1 89 ? -5.192 8.745 8.340 1.00 90.56 89 SER A O 1
ATOM 761 N N . PRO A 1 90 ? -6.278 10.473 9.317 1.00 89.44 90 PRO A N 1
ATOM 762 C CA . PRO A 1 90 ? -7.618 9.922 9.110 1.00 89.44 90 PRO A CA 1
ATOM 763 C C . PRO A 1 90 ? -7.854 9.490 7.657 1.00 89.44 90 PRO A C 1
ATOM 765 O O . PRO A 1 90 ? -8.333 8.389 7.390 1.00 89.44 90 PRO A O 1
ATOM 768 N N . ASN A 1 91 ? -7.409 10.318 6.704 1.00 90.94 91 ASN A N 1
ATOM 769 C CA . ASN A 1 91 ? -7.497 10.029 5.270 1.00 90.94 91 ASN A CA 1
ATOM 770 C C . ASN A 1 91 ? -6.725 8.758 4.895 1.00 90.94 91 ASN A C 1
ATOM 772 O O . ASN A 1 91 ? -7.266 7.893 4.218 1.00 90.94 91 ASN A O 1
ATOM 776 N N . THR A 1 92 ? -5.499 8.597 5.407 1.00 89.06 92 THR A N 1
ATOM 777 C CA . THR A 1 92 ? -4.698 7.387 5.165 1.00 89.06 92 THR A CA 1
ATOM 778 C C . THR A 1 92 ? -5.404 6.142 5.699 1.00 89.06 92 THR A C 1
ATOM 780 O O . THR A 1 92 ? -5.411 5.107 5.037 1.00 89.06 92 THR A O 1
ATOM 783 N N . VAL A 1 93 ? -6.028 6.226 6.880 1.00 90.25 93 VAL A N 1
ATOM 784 C CA . VAL A 1 93 ? -6.806 5.108 7.432 1.00 90.25 93 VAL A CA 1
ATOM 785 C C . VAL A 1 93 ? -7.999 4.783 6.536 1.00 90.25 93 VAL A C 1
ATOM 787 O O . VAL A 1 93 ? -8.222 3.610 6.252 1.00 90.25 93 VAL A O 1
ATOM 790 N N . VAL A 1 94 ? -8.754 5.782 6.068 1.00 91.44 94 VAL A N 1
ATOM 791 C CA . VAL A 1 94 ? -9.880 5.560 5.142 1.00 91.44 94 VAL A CA 1
ATOM 792 C C . VAL A 1 94 ? -9.411 4.875 3.860 1.00 91.44 94 VAL A C 1
ATOM 794 O O . VAL A 1 94 ? -9.975 3.843 3.498 1.00 91.44 94 VAL A O 1
ATOM 797 N N . ASP A 1 95 ? -8.359 5.392 3.224 1.00 89.44 95 ASP A N 1
ATOM 798 C CA . ASP A 1 95 ? -7.820 4.848 1.975 1.00 89.44 95 ASP A CA 1
ATOM 799 C C . ASP A 1 95 ? -7.437 3.375 2.136 1.00 89.44 95 ASP A C 1
ATOM 801 O O . ASP A 1 95 ? -7.849 2.525 1.352 1.00 89.44 95 ASP A O 1
ATOM 805 N N . TRP A 1 96 ? -6.720 3.040 3.209 1.00 88.94 96 TRP A N 1
ATOM 806 C CA . TRP A 1 96 ? -6.309 1.664 3.485 1.00 88.94 96 TRP A CA 1
ATOM 807 C C . TRP A 1 96 ? -7.458 0.732 3.843 1.00 88.94 96 TRP A C 1
ATOM 809 O O . TRP A 1 96 ? -7.444 -0.430 3.439 1.00 88.94 96 TRP A O 1
ATOM 819 N N . LYS A 1 97 ? -8.473 1.213 4.566 1.00 90.12 97 LYS A N 1
ATOM 820 C CA . LYS A 1 97 ? -9.680 0.418 4.816 1.00 90.12 97 LYS A CA 1
ATOM 821 C C . LYS A 1 97 ? -10.450 0.151 3.523 1.00 90.12 97 LYS A C 1
ATOM 823 O O . LYS A 1 97 ? -10.999 -0.935 3.383 1.00 90.12 97 LYS A O 1
ATOM 828 N N . ASN A 1 98 ? -10.488 1.108 2.597 1.00 89.31 98 ASN A N 1
ATOM 829 C CA . ASN A 1 98 ? -11.093 0.912 1.281 1.00 89.31 98 ASN A CA 1
ATOM 830 C C . ASN A 1 98 ? -10.276 -0.084 0.448 1.00 89.31 98 ASN A C 1
ATOM 832 O O . ASN A 1 98 ? -10.846 -1.050 -0.043 1.00 89.31 98 ASN A O 1
ATOM 836 N N . PHE A 1 99 ? -8.944 0.049 0.413 1.00 85.62 99 PHE A N 1
ATOM 837 C CA . PHE A 1 99 ? -8.076 -0.913 -0.273 1.00 85.62 99 PHE A CA 1
ATOM 838 C C . PHE A 1 99 ? -8.273 -2.351 0.213 1.00 85.62 99 PHE A C 1
ATOM 840 O O . PHE A 1 99 ? -8.263 -3.264 -0.600 1.00 85.62 99 PHE A O 1
ATOM 847 N N . MET A 1 100 ? -8.472 -2.572 1.515 1.00 86.25 100 MET A N 1
ATOM 848 C CA . MET A 1 100 ? -8.726 -3.918 2.045 1.00 86.25 100 MET A CA 1
ATOM 849 C C . MET A 1 100 ? -10.133 -4.453 1.771 1.00 86.25 100 MET A C 1
ATOM 851 O O . MET A 1 100 ? -10.350 -5.649 1.920 1.00 86.25 100 MET A O 1
ATOM 855 N N . ARG A 1 101 ? -11.098 -3.591 1.435 1.00 86.00 101 ARG A N 1
ATOM 856 C CA . ARG A 1 101 ? -12.459 -4.006 1.058 1.00 86.00 101 ARG A CA 1
ATOM 857 C C . ARG A 1 101 ? -12.566 -4.388 -0.413 1.00 86.00 101 ARG A C 1
ATOM 859 O O . ARG A 1 101 ? -13.441 -5.172 -0.754 1.00 86.00 101 ARG A O 1
ATOM 866 N N . ASP A 1 102 ? -11.708 -3.812 -1.249 1.00 80.12 102 ASP A N 1
ATOM 867 C CA . ASP A 1 102 ? -11.669 -4.074 -2.691 1.00 80.12 102 ASP A CA 1
ATOM 868 C C . ASP A 1 102 ? -10.908 -5.369 -3.047 1.00 80.12 102 ASP A C 1
ATOM 870 O O . ASP A 1 102 ? -10.959 -5.812 -4.196 1.00 80.12 102 ASP A O 1
ATOM 874 N N . VAL A 1 103 ? -10.193 -5.957 -2.078 1.00 68.88 103 VAL A N 1
ATOM 875 C CA . VAL A 1 103 ? -9.464 -7.239 -2.176 1.00 68.88 103 VAL A CA 1
ATOM 876 C C . VAL A 1 103 ? -10.358 -8.401 -1.773 1.00 68.88 103 VAL A C 1
ATOM 878 O O . VAL A 1 103 ? -10.333 -9.416 -2.504 1.00 68.88 103 VAL A O 1
#

pLDDT: mean 80.42, std 8.73, range [56.97, 92.75]

Foldseek 3Di:
DVVVCVVVVQFDPFDAFPVRDTFDKDQDPPQSFIWRADDDPVTGDIGGRNPPGLCPPPPADPVLVVVVVVCVVVVVLDQVVNCVVSVDDSVRSVVVVVSVVVD